Protein AF-A0A2A4MZ55-F1 (afdb_monomer)

Structure (mmCIF, N/CA/C/O backbone):
data_AF-A0A2A4MZ55-F1
#
_entry.id   AF-A0A2A4MZ55-F1
#
loop_
_atom_site.group_PDB
_atom_site.id
_atom_site.type_symbol
_atom_site.label_atom_id
_atom_site.label_alt_id
_atom_site.label_comp_id
_atom_site.label_asym_id
_atom_site.label_entity_id
_atom_site.label_seq_id
_atom_site.pdbx_PDB_ins_code
_atom_site.Cartn_x
_atom_site.Cartn_y
_atom_site.Cartn_z
_atom_site.occupancy
_atom_site.B_iso_or_equiv
_atom_site.auth_seq_id
_atom_site.auth_comp_id
_atom_site.auth_asym_id
_atom_site.auth_atom_id
_atom_site.pdbx_PDB_model_num
ATOM 1 N N . MET A 1 1 ? -6.707 11.994 14.084 1.00 85.94 1 MET A N 1
ATOM 2 C CA . MET A 1 1 ? -6.637 10.834 15.001 1.00 85.94 1 MET A CA 1
ATOM 3 C C . MET A 1 1 ? -7.257 11.132 16.362 1.00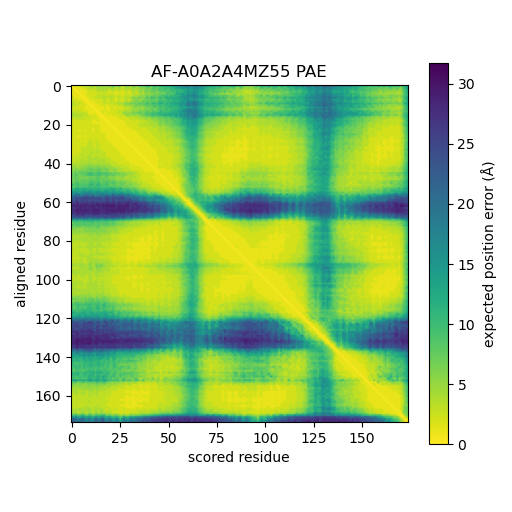 85.94 1 MET A C 1
ATOM 5 O O . MET A 1 1 ? -8.331 10.612 16.616 1.00 85.94 1 MET A O 1
ATOM 9 N N . LEU A 1 2 ? -6.646 11.975 17.210 1.00 88.19 2 LEU A N 1
ATOM 10 C CA . LEU A 1 2 ? -7.147 12.238 18.575 1.00 88.19 2 LEU A CA 1
ATOM 11 C C . LEU A 1 2 ? -8.591 12.760 18.609 1.00 88.19 2 LEU A C 1
ATOM 13 O O . LEU A 1 2 ? -9.367 12.349 19.461 1.00 88.19 2 LEU A O 1
ATOM 17 N N . GLU A 1 3 ? -8.971 13.593 17.641 1.00 87.06 3 GLU A N 1
ATOM 18 C CA . GLU A 1 3 ? -10.354 14.056 17.480 1.00 87.06 3 GLU A CA 1
ATOM 19 C C . GLU A 1 3 ? -11.339 12.899 17.229 1.00 87.06 3 GLU A C 1
ATOM 21 O O . GLU A 1 3 ? -12.365 12.824 17.889 1.00 87.06 3 GLU A O 1
ATOM 26 N N . GLN A 1 4 ? -11.008 11.936 16.358 1.00 86.31 4 GLN A N 1
ATOM 27 C CA . GLN A 1 4 ? -11.868 10.764 16.116 1.00 86.31 4 GLN A CA 1
ATOM 28 C C . GLN A 1 4 ? -11.974 9.852 17.345 1.00 86.31 4 GLN A C 1
ATOM 30 O O . GLN A 1 4 ? -13.019 9.247 17.553 1.00 86.31 4 GLN A O 1
ATOM 35 N N . ILE A 1 5 ? -10.925 9.774 18.172 1.00 88.69 5 ILE A N 1
ATOM 36 C CA . ILE A 1 5 ? -10.966 9.048 19.451 1.00 88.69 5 ILE A CA 1
ATOM 37 C C . ILE A 1 5 ? -11.895 9.764 20.441 1.00 88.69 5 ILE A C 1
ATOM 39 O O . ILE A 1 5 ? -12.715 9.124 21.094 1.00 88.69 5 ILE A O 1
ATOM 43 N N . ALA A 1 6 ? -11.805 11.093 20.530 1.00 88.25 6 ALA A N 1
ATOM 44 C CA . ALA A 1 6 ? -12.677 11.890 21.390 1.00 88.25 6 ALA A CA 1
ATOM 45 C C . ALA A 1 6 ? -14.157 11.819 20.967 1.00 88.25 6 ALA A C 1
ATOM 47 O O . ALA A 1 6 ? -15.039 11.949 21.809 1.00 88.25 6 ALA A O 1
ATOM 48 N N . LEU A 1 7 ? -14.418 11.591 19.676 1.00 90.50 7 LEU A N 1
ATOM 49 C CA . LEU A 1 7 ? -15.755 11.472 19.089 1.00 90.50 7 LEU A CA 1
ATOM 50 C C . LEU A 1 7 ? -16.281 10.026 19.020 1.00 90.50 7 LEU A C 1
ATOM 52 O O . LEU A 1 7 ? -17.289 9.784 18.356 1.00 90.50 7 LEU A O 1
ATOM 56 N N . ILE A 1 8 ? -15.632 9.058 19.681 1.00 89.12 8 ILE A N 1
ATOM 57 C CA . ILE A 1 8 ? -16.183 7.702 19.820 1.00 89.12 8 ILE A CA 1
ATOM 58 C C . ILE A 1 8 ? -17.567 7.788 20.481 1.00 89.12 8 ILE A C 1
ATOM 60 O O . ILE A 1 8 ? -17.741 8.481 21.485 1.00 89.12 8 ILE A O 1
ATOM 64 N N . GLU A 1 9 ? -18.546 7.075 19.917 1.00 89.19 9 GLU A N 1
ATOM 65 C CA . GLU A 1 9 ? -19.928 7.075 20.400 1.00 89.19 9 GLU A CA 1
ATOM 66 C C . GLU A 1 9 ? -20.013 6.712 21.886 1.00 89.19 9 GLU A C 1
ATOM 68 O O . GLU A 1 9 ? -19.377 5.761 22.343 1.00 89.19 9 GLU A O 1
ATOM 73 N N . SER A 1 10 ? -20.862 7.421 22.639 1.00 90.56 10 SER A N 1
ATOM 74 C CA . SER A 1 10 ? -21.066 7.157 24.069 1.00 90.56 10 SER A CA 1
ATOM 75 C C . SER A 1 10 ? -21.440 5.700 24.346 1.00 90.56 10 SER A C 1
ATOM 77 O O . SER A 1 10 ? -20.985 5.143 25.333 1.00 90.56 10 SER A O 1
ATOM 79 N N . ALA A 1 11 ? -22.183 5.043 23.449 1.00 90.94 11 ALA A N 1
ATOM 80 C CA . ALA A 1 11 ? -22.521 3.626 23.584 1.00 90.94 11 ALA A CA 1
ATOM 81 C C . ALA A 1 11 ? -21.284 2.708 23.656 1.00 90.94 11 ALA A C 1
ATOM 83 O O . ALA A 1 11 ? -21.311 1.715 24.377 1.00 90.94 11 ALA A O 1
ATOM 84 N N . VAL A 1 12 ? -20.194 3.046 22.957 1.00 90.44 12 VAL A N 1
ATOM 85 C CA . VAL A 1 12 ? -18.927 2.298 23.016 1.00 90.44 12 VAL A CA 1
ATOM 86 C C . VAL A 1 12 ? -18.198 2.571 24.332 1.00 90.44 12 VAL A C 1
ATOM 88 O O . VAL A 1 12 ? -17.648 1.643 24.915 1.00 90.44 12 VAL A O 1
ATOM 91 N N . TRP A 1 13 ? -18.237 3.811 24.835 1.00 89.75 13 TRP A N 1
ATOM 92 C CA . TRP A 1 13 ? -17.692 4.157 26.156 1.00 89.75 13 TRP A CA 1
ATOM 93 C C . TRP A 1 13 ? -18.400 3.413 27.294 1.00 89.75 13 TRP A C 1
ATOM 95 O O . TRP A 1 13 ? -17.740 2.882 28.184 1.00 89.75 13 TRP A O 1
ATOM 105 N N . GLU A 1 14 ? -19.728 3.324 27.232 1.00 93.38 14 GLU A N 1
ATOM 106 C CA . GLU A 1 14 ? -20.552 2.614 28.219 1.00 93.38 14 GLU A CA 1
ATOM 107 C C . GLU A 1 14 ? -20.431 1.083 28.113 1.00 93.38 14 GLU A C 1
ATOM 109 O O . GLU A 1 14 ? -20.654 0.375 29.094 1.00 93.38 14 GLU A O 1
ATOM 114 N N . ALA A 1 15 ? -20.050 0.550 26.944 1.00 91.56 15 ALA A N 1
ATOM 115 C CA . ALA A 1 15 ? -19.841 -0.886 26.737 1.00 91.56 15 ALA A CA 1
ATOM 116 C C . ALA A 1 15 ? -18.597 -1.439 27.460 1.00 91.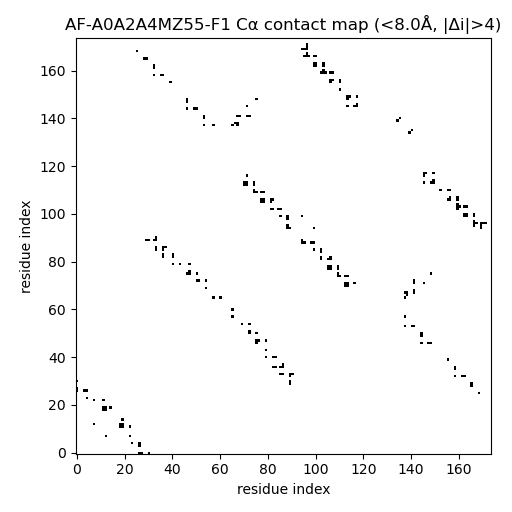56 15 ALA A C 1
ATOM 118 O O . ALA A 1 15 ? -18.455 -2.656 27.578 1.00 91.56 15 ALA A O 1
ATOM 119 N N . GLY A 1 16 ? -17.724 -0.564 27.967 1.00 94.06 16 GLY A N 1
ATOM 120 C CA . GLY A 1 16 ? -16.575 -0.930 28.788 1.00 94.06 16 GLY A CA 1
ATOM 121 C C . GLY A 1 16 ? -15.217 -0.746 28.099 1.00 94.06 16 GLY A C 1
ATOM 122 O O . GLY A 1 16 ? -15.133 -0.435 26.907 1.00 94.06 16 GLY A O 1
ATOM 123 N N . PRO A 1 17 ? -14.123 -0.911 28.862 1.00 93.31 17 PRO A N 1
ATOM 124 C CA . PRO A 1 17 ? -12.774 -0.580 28.409 1.00 93.31 17 PRO A CA 1
ATOM 125 C C . PRO A 1 17 ? -12.303 -1.426 27.220 1.00 93.31 17 PRO A C 1
ATOM 127 O O . PRO A 1 17 ? -11.564 -0.917 26.379 1.00 93.31 17 PRO A O 1
ATOM 130 N N . GLU A 1 18 ? -12.742 -2.679 27.104 1.00 93.81 18 GLU A N 1
ATOM 131 C CA . GLU A 1 18 ? -12.396 -3.554 25.982 1.00 93.81 18 GLU A CA 1
ATOM 132 C C . GLU A 1 18 ? -12.950 -3.010 24.656 1.00 93.81 18 GLU A C 1
ATOM 134 O O . GLU A 1 18 ? -12.197 -2.850 23.695 1.00 93.81 18 GLU A O 1
ATOM 139 N N . ALA A 1 19 ? -14.233 -2.629 24.625 1.00 90.88 19 ALA A N 1
ATOM 140 C CA . ALA A 1 19 ? -14.888 -2.090 23.430 1.00 90.88 19 ALA A CA 1
ATOM 141 C C . ALA A 1 19 ? -14.262 -0.759 22.980 1.00 90.88 19 ALA A C 1
ATOM 143 O O . ALA A 1 19 ? -14.032 -0.528 21.788 1.00 90.88 19 ALA A O 1
ATOM 144 N N . VAL A 1 20 ? -13.927 0.107 23.940 1.00 91.94 20 VAL A N 1
ATOM 145 C CA . VAL A 1 20 ? -13.199 1.354 23.674 1.00 91.94 20 VAL A CA 1
ATOM 146 C C . VAL A 1 20 ? -11.815 1.058 23.105 1.00 91.94 20 VAL A C 1
ATOM 148 O O . VAL A 1 20 ? -11.419 1.666 22.109 1.00 91.94 20 VAL A O 1
ATOM 151 N N . SER A 1 21 ? -11.076 0.122 23.706 1.00 92.88 21 SER A N 1
ATOM 152 C CA . SER A 1 21 ? -9.727 -0.218 23.258 1.00 92.88 21 SER A CA 1
ATOM 153 C C . SER A 1 21 ? -9.720 -0.779 21.837 1.00 92.88 21 SER A C 1
ATOM 155 O O . SER A 1 21 ? -8.855 -0.397 21.049 1.00 92.88 21 SER A O 1
ATOM 157 N N . GLU A 1 22 ? -10.676 -1.641 21.486 1.00 91.88 22 GLU A N 1
ATOM 158 C CA . GLU A 1 22 ? -10.834 -2.156 20.121 1.00 91.88 22 GLU A CA 1
ATOM 159 C C . GLU A 1 22 ? -11.138 -1.028 19.128 1.00 91.88 22 GLU A C 1
ATOM 161 O O . GLU A 1 22 ? -10.521 -0.946 18.062 1.00 91.88 22 GLU A O 1
ATOM 166 N N . ARG A 1 23 ? -12.035 -0.099 19.488 1.00 91.94 23 ARG A N 1
ATOM 167 C CA . ARG A 1 23 ? -12.369 1.036 18.618 1.00 91.94 23 ARG A CA 1
ATOM 168 C C . ARG A 1 23 ? -11.181 1.973 18.411 1.00 91.94 23 ARG A C 1
ATOM 170 O O . ARG A 1 23 ? -10.955 2.420 17.287 1.00 91.94 23 ARG A O 1
ATOM 177 N N . ILE A 1 24 ? -10.409 2.249 19.461 1.00 93.19 24 ILE A N 1
ATOM 178 C CA . ILE A 1 24 ? -9.181 3.046 19.362 1.00 93.19 24 ILE A CA 1
ATOM 179 C C . ILE A 1 24 ? -8.153 2.332 18.483 1.00 93.19 24 ILE A C 1
ATOM 181 O O . ILE A 1 24 ? -7.566 2.977 17.619 1.00 93.19 24 ILE A O 1
ATOM 185 N N . ALA A 1 25 ? -7.967 1.018 18.647 1.00 93.25 25 ALA A N 1
ATOM 186 C CA . ALA A 1 25 ? -7.041 0.242 17.824 1.00 93.25 25 ALA A CA 1
ATOM 187 C C . ALA A 1 25 ? -7.394 0.334 16.331 1.00 93.25 25 ALA A C 1
ATOM 189 O O . ALA A 1 25 ? -6.513 0.595 15.515 1.00 93.25 25 ALA A O 1
ATOM 190 N N . LEU A 1 26 ? -8.683 0.231 15.980 1.00 93.12 26 LEU A N 1
ATOM 191 C CA . LEU A 1 26 ? -9.146 0.412 14.599 1.00 93.12 26 LEU A CA 1
ATOM 192 C C . LEU A 1 26 ? -8.866 1.816 14.054 1.00 93.12 26 LEU A C 1
ATOM 194 O O . LEU A 1 26 ? -8.460 1.962 12.902 1.00 93.12 26 LEU A O 1
ATOM 198 N N . ILE A 1 27 ? -9.087 2.858 14.862 1.00 93.81 27 ILE A N 1
ATOM 199 C CA . ILE A 1 27 ? -8.796 4.239 14.456 1.00 93.81 27 ILE A CA 1
ATOM 200 C C . ILE A 1 27 ? -7.292 4.409 14.226 1.00 93.81 27 ILE A C 1
ATOM 202 O O . ILE A 1 27 ? -6.897 4.956 13.198 1.00 93.81 27 ILE A O 1
ATOM 206 N N . THR A 1 28 ? -6.458 3.930 15.148 1.00 95.31 28 THR A N 1
ATOM 207 C CA . THR A 1 28 ? -4.996 4.005 15.041 1.00 95.31 28 THR A CA 1
ATOM 208 C C . THR A 1 28 ? -4.498 3.287 13.790 1.00 95.31 28 THR A C 1
ATOM 210 O O . THR A 1 28 ? -3.805 3.902 12.983 1.00 95.31 28 THR A O 1
ATOM 213 N N . GLU A 1 29 ? -4.936 2.047 13.558 1.00 95.56 29 GLU A N 1
ATOM 214 C CA . GLU A 1 29 ? -4.553 1.258 12.382 1.00 95.56 29 GLU A CA 1
ATOM 215 C C . GLU A 1 29 ? -4.937 1.957 11.066 1.00 95.56 29 GLU A C 1
ATOM 217 O O . GLU A 1 29 ? -4.143 1.985 10.124 1.00 95.56 29 GLU A O 1
ATOM 222 N N . LYS A 1 30 ? -6.114 2.603 11.004 1.00 96.44 30 LYS A N 1
ATOM 223 C CA . LYS A 1 30 ? -6.526 3.405 9.837 1.00 96.44 30 LYS A CA 1
ATOM 224 C C . LYS A 1 30 ? -5.528 4.525 9.535 1.00 96.44 30 LYS A C 1
ATOM 226 O O . LYS A 1 30 ? -5.164 4.729 8.379 1.00 96.44 30 LYS A O 1
ATOM 231 N N . TYR A 1 31 ? -5.103 5.264 10.561 1.00 95.88 31 TYR A N 1
ATOM 232 C CA . TYR A 1 31 ? -4.169 6.381 10.397 1.00 95.88 31 TYR A CA 1
ATOM 233 C C . TYR A 1 31 ? -2.745 5.916 10.078 1.00 95.88 31 TYR A C 1
ATOM 235 O O . TYR A 1 31 ? -2.064 6.566 9.287 1.00 95.88 31 TYR A O 1
ATOM 243 N N . GLU A 1 32 ? -2.308 4.788 10.637 1.00 96.81 32 GLU A N 1
ATOM 244 C CA . GLU A 1 32 ? -1.037 4.157 10.271 1.00 96.81 32 GLU A CA 1
ATOM 245 C C . GLU A 1 32 ? -1.031 3.751 8.794 1.00 96.81 32 GLU A C 1
ATOM 247 O O . GLU A 1 32 ? -0.103 4.095 8.061 1.00 96.81 32 GLU A O 1
ATOM 252 N N . LEU A 1 33 ? -2.101 3.096 8.327 1.00 97.38 33 LEU A N 1
ATOM 253 C CA . LEU A 1 33 ? -2.268 2.739 6.918 1.00 97.38 33 LEU A CA 1
ATOM 254 C C . LEU A 1 33 ? -2.298 3.965 6.011 1.00 97.38 33 LEU A C 1
ATOM 256 O O . LEU A 1 33 ? -1.634 3.968 4.978 1.00 97.38 33 LEU A O 1
ATOM 260 N N . LEU A 1 34 ? -3.029 5.013 6.395 1.00 97.62 34 LEU A N 1
ATOM 261 C CA . LEU A 1 34 ? -3.089 6.256 5.630 1.00 97.62 34 LEU A CA 1
ATOM 262 C C . LEU A 1 34 ? -1.694 6.878 5.469 1.00 97.62 34 LEU A C 1
ATOM 264 O O . LEU A 1 34 ? -1.286 7.201 4.353 1.00 97.62 34 LEU A O 1
ATOM 268 N N . SER A 1 35 ? -0.936 6.981 6.564 1.00 97.25 35 SER A N 1
ATOM 269 C CA . SER A 1 35 ? 0.431 7.508 6.537 1.00 97.25 35 SER A CA 1
ATOM 270 C C . SER A 1 35 ? 1.355 6.665 5.655 1.00 97.25 35 SER A C 1
ATOM 272 O O . SER A 1 35 ? 2.214 7.206 4.960 1.00 97.25 35 SER A O 1
ATOM 274 N N . GLU A 1 36 ? 1.210 5.342 5.677 1.00 96.75 36 GLU A N 1
ATOM 275 C CA . GLU A 1 36 ? 2.043 4.436 4.885 1.00 96.75 36 GLU A CA 1
ATOM 276 C C . GLU A 1 36 ? 1.692 4.469 3.397 1.00 96.75 36 GLU A C 1
ATOM 278 O O . GLU A 1 36 ? 2.593 4.465 2.554 1.00 96.75 36 GLU A O 1
ATOM 283 N N . VAL A 1 37 ? 0.404 4.580 3.059 1.00 97.25 37 VAL A N 1
ATOM 284 C CA . VAL A 1 37 ? -0.053 4.837 1.688 1.00 97.25 37 VAL A CA 1
ATOM 285 C C . VAL A 1 37 ? 0.569 6.130 1.174 1.00 97.25 37 VAL A C 1
ATOM 287 O O . VAL A 1 37 ? 1.187 6.124 0.111 1.00 97.25 37 VAL A O 1
ATOM 290 N N . GLN A 1 38 ? 0.484 7.217 1.941 1.00 97.00 38 GLN A N 1
ATOM 291 C CA . GLN A 1 38 ? 1.062 8.511 1.572 1.00 97.00 38 GLN A CA 1
ATOM 292 C C . GLN A 1 38 ? 2.577 8.428 1.366 1.00 97.00 38 GLN A C 1
ATOM 294 O O . GLN A 1 38 ? 3.088 8.875 0.337 1.00 97.00 38 GLN A O 1
ATOM 299 N N . ALA A 1 39 ? 3.298 7.790 2.290 1.00 95.38 39 ALA A N 1
ATOM 300 C CA . ALA A 1 39 ? 4.740 7.587 2.168 1.00 95.38 39 ALA A CA 1
ATOM 301 C C . ALA A 1 39 ? 5.105 6.765 0.918 1.00 95.38 39 ALA A C 1
ATOM 303 O O . ALA A 1 39 ? 6.010 7.137 0.170 1.00 95.38 39 ALA A O 1
ATOM 304 N N . THR A 1 40 ? 4.357 5.693 0.647 1.00 94.00 40 THR A N 1
ATOM 305 C CA . THR A 1 40 ? 4.559 4.831 -0.530 1.00 94.00 40 THR A CA 1
ATOM 306 C C . THR A 1 40 ? 4.268 5.582 -1.829 1.00 94.00 40 THR A C 1
ATOM 308 O O . THR A 1 40 ? 4.970 5.418 -2.824 1.00 94.00 40 THR A O 1
ATOM 311 N N . ARG A 1 41 ? 3.262 6.465 -1.851 1.00 94.12 41 ARG A N 1
ATOM 312 C CA . ARG A 1 41 ? 3.010 7.327 -3.014 1.00 94.12 41 ARG A CA 1
ATOM 313 C C . ARG A 1 41 ? 4.175 8.271 -3.269 1.00 94.12 41 ARG A C 1
ATOM 315 O O . ARG A 1 41 ? 4.578 8.423 -4.419 1.00 94.12 41 ARG A O 1
ATOM 322 N N . VAL A 1 42 ? 4.734 8.878 -2.224 1.00 93.44 42 VAL A N 1
ATOM 323 C CA . VAL A 1 42 ? 5.913 9.743 -2.360 1.00 93.44 42 VAL A CA 1
ATOM 324 C C . VAL A 1 42 ? 7.096 8.955 -2.927 1.00 93.44 42 VAL A C 1
ATOM 326 O O . VAL A 1 42 ? 7.698 9.409 -3.898 1.00 93.44 42 VAL A O 1
ATOM 329 N N . SER A 1 43 ? 7.382 7.753 -2.413 1.00 88.50 43 SER A N 1
ATOM 330 C CA . SER A 1 43 ? 8.489 6.925 -2.921 1.00 88.50 43 SER A CA 1
ATOM 331 C C . SER A 1 43 ? 8.284 6.446 -4.365 1.00 88.50 43 SER A C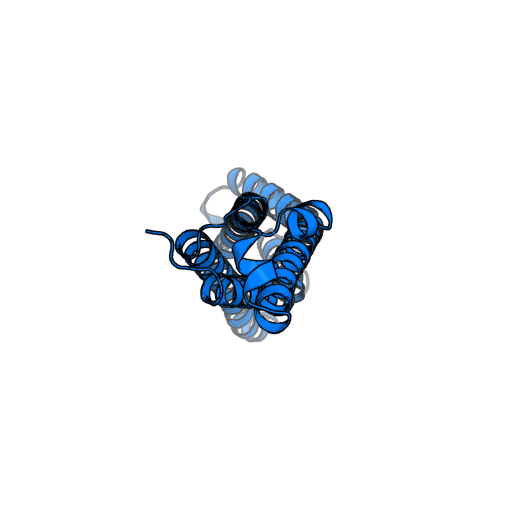 1
ATOM 333 O O . SER A 1 43 ? 9.250 6.270 -5.108 1.00 88.50 43 SER A O 1
ATOM 335 N N . LEU A 1 44 ? 7.032 6.260 -4.795 1.00 90.69 44 LEU A N 1
ATOM 336 C CA . LEU A 1 44 ? 6.692 5.813 -6.148 1.00 90.69 44 LEU A CA 1
ATOM 337 C C . LEU A 1 44 ? 6.678 6.953 -7.185 1.00 90.69 44 LEU A C 1
ATOM 339 O O . LEU A 1 44 ? 6.666 6.690 -8.390 1.00 90.69 44 LEU A O 1
ATOM 343 N N . ALA A 1 45 ? 6.661 8.217 -6.754 1.00 91.62 45 ALA A N 1
ATOM 344 C CA . ALA A 1 45 ? 6.461 9.367 -7.638 1.00 91.62 45 ALA A CA 1
ATOM 345 C C . ALA A 1 45 ? 7.545 9.491 -8.722 1.00 91.62 45 ALA A C 1
ATOM 347 O O . ALA A 1 45 ? 7.219 9.687 -9.897 1.00 91.62 45 ALA A O 1
ATOM 348 N N . GLU A 1 46 ? 8.814 9.327 -8.346 1.00 87.06 46 GLU A N 1
ATOM 349 C CA . GLU A 1 46 ? 9.952 9.380 -9.274 1.00 87.06 46 GLU A CA 1
ATOM 350 C C . GLU A 1 46 ? 9.891 8.231 -10.285 1.00 87.06 46 GLU A C 1
ATOM 352 O O . GLU A 1 46 ? 9.940 8.455 -11.496 1.00 87.06 46 GLU A O 1
ATOM 357 N N . LEU A 1 47 ? 9.645 7.011 -9.800 1.00 85.56 47 LEU A N 1
ATOM 358 C CA . LEU A 1 47 ? 9.511 5.818 -10.636 1.00 85.56 47 LEU A CA 1
ATOM 359 C C . LEU A 1 47 ? 8.382 5.964 -11.668 1.00 85.56 47 LEU A C 1
ATOM 361 O O . LEU A 1 47 ? 8.521 5.590 -12.834 1.00 85.56 47 LEU A O 1
ATOM 365 N N . ARG A 1 48 ? 7.255 6.555 -11.264 1.00 90.75 48 ARG A N 1
ATOM 366 C CA . ARG A 1 48 ? 6.144 6.854 -12.171 1.00 90.75 48 ARG A CA 1
ATOM 367 C C . ARG A 1 48 ? 6.522 7.899 -13.218 1.00 90.75 48 ARG A C 1
ATOM 369 O O . ARG A 1 48 ? 6.119 7.765 -14.376 1.00 90.75 48 ARG A O 1
ATOM 376 N N . ALA A 1 49 ? 7.255 8.943 -12.839 1.00 88.62 49 ALA A N 1
ATOM 377 C CA . ALA A 1 49 ? 7.706 9.963 -13.783 1.00 88.62 49 ALA A CA 1
ATOM 378 C C . ALA A 1 49 ? 8.615 9.353 -14.865 1.00 88.62 49 ALA A C 1
ATOM 380 O O . ALA A 1 49 ? 8.424 9.619 -16.055 1.00 88.62 49 ALA A O 1
ATOM 381 N N . GLU A 1 50 ? 9.528 8.463 -14.472 1.00 84.19 50 GLU A N 1
ATOM 382 C CA . GLU A 1 50 ? 10.383 7.710 -15.395 1.00 84.19 50 GLU A CA 1
ATOM 383 C C . GLU A 1 50 ? 9.574 6.798 -16.325 1.00 84.19 50 GLU A C 1
ATOM 385 O O . GLU A 1 50 ? 9.774 6.822 -17.545 1.00 84.19 50 GLU A O 1
ATOM 390 N N . ALA A 1 51 ? 8.609 6.052 -15.774 1.00 84.00 51 ALA A N 1
ATOM 391 C CA . ALA A 1 51 ? 7.713 5.192 -16.544 1.00 84.00 51 ALA A CA 1
ATOM 392 C C . ALA A 1 51 ? 6.926 5.987 -17.603 1.00 84.00 51 ALA A C 1
ATOM 394 O O . ALA A 1 51 ? 6.831 5.569 -18.760 1.00 84.00 51 ALA A O 1
ATOM 395 N N . LYS A 1 52 ? 6.416 7.174 -17.245 1.00 86.00 52 LYS A N 1
ATOM 396 C CA . LYS A 1 52 ? 5.713 8.072 -18.177 1.00 86.00 52 LYS A CA 1
ATOM 397 C C . LYS A 1 52 ? 6.627 8.623 -19.266 1.00 86.00 52 LYS A C 1
ATOM 399 O O . LYS A 1 52 ? 6.239 8.623 -20.434 1.00 86.00 52 LYS A O 1
ATOM 404 N N . ALA A 1 53 ? 7.834 9.062 -18.912 1.00 82.69 53 ALA A N 1
ATOM 405 C CA . ALA A 1 53 ? 8.805 9.548 -19.889 1.00 82.69 53 ALA A CA 1
ATOM 406 C C . ALA A 1 53 ? 9.173 8.450 -20.901 1.00 82.69 53 ALA A C 1
ATOM 408 O O . ALA A 1 53 ? 9.310 8.708 -22.097 1.00 82.69 53 ALA A O 1
ATOM 409 N N . LEU A 1 54 ? 9.301 7.207 -20.437 1.00 76.12 54 LEU A N 1
ATOM 410 C CA . LEU A 1 54 ? 9.583 6.057 -21.288 1.00 76.12 54 LEU A CA 1
ATOM 411 C C . LEU A 1 54 ? 8.411 5.713 -22.211 1.00 76.12 54 LEU A C 1
ATOM 413 O O . LEU A 1 54 ? 8.623 5.512 -23.408 1.00 76.12 54 LEU A O 1
ATOM 417 N N . ALA A 1 55 ? 7.182 5.743 -21.688 1.00 76.69 55 ALA A N 1
ATOM 418 C CA . ALA A 1 55 ? 5.978 5.585 -22.495 1.00 76.69 55 ALA A CA 1
ATOM 419 C C . ALA A 1 55 ? 5.925 6.626 -23.622 1.00 76.69 55 ALA A C 1
ATOM 421 O O . ALA A 1 55 ? 5.739 6.262 -24.777 1.00 76.69 55 ALA A O 1
ATOM 422 N N . GLN A 1 56 ? 6.170 7.904 -23.326 1.00 74.56 56 GLN A N 1
ATOM 423 C CA . GLN A 1 56 ? 6.165 8.975 -24.331 1.00 74.56 56 GLN A CA 1
ATOM 424 C C . GLN A 1 56 ? 7.240 8.787 -25.413 1.00 74.56 56 GLN A C 1
ATOM 426 O O . GLN A 1 56 ? 6.952 8.962 -26.594 1.00 74.56 56 GLN A O 1
ATOM 431 N N . ARG A 1 57 ? 8.460 8.367 -25.044 1.00 69.44 57 ARG A N 1
ATOM 432 C CA . ARG A 1 57 ? 9.529 8.066 -26.019 1.00 69.44 57 ARG A CA 1
ATOM 433 C C . ARG A 1 57 ? 9.163 6.906 -26.945 1.00 69.44 57 ARG A C 1
ATOM 435 O O . ARG A 1 57 ? 9.502 6.946 -28.123 1.00 69.44 57 ARG A O 1
ATOM 442 N N . SER A 1 58 ? 8.447 5.904 -26.434 1.00 60.62 58 SER A N 1
ATOM 443 C CA . SER A 1 58 ? 7.973 4.771 -27.234 1.00 60.62 58 SER A CA 1
ATOM 444 C C . SER A 1 58 ? 7.017 5.184 -28.357 1.00 60.62 58 SER A C 1
ATOM 446 O O . SER A 1 58 ? 7.000 4.526 -29.390 1.00 60.62 58 SER A O 1
ATOM 448 N N . HIS A 1 59 ? 6.239 6.258 -28.183 1.00 58.44 59 HIS A N 1
ATOM 449 C CA . HIS A 1 59 ? 5.270 6.717 -29.189 1.00 58.44 59 HIS A CA 1
ATOM 450 C C . HIS A 1 59 ? 5.933 7.451 -30.371 1.00 58.44 59 HIS A C 1
ATOM 452 O O . HIS A 1 59 ? 5.284 7.667 -31.389 1.00 58.44 59 HIS A O 1
ATOM 458 N N . ASN A 1 60 ? 7.220 7.803 -30.254 1.00 57.56 60 ASN A N 1
ATOM 459 C CA . ASN A 1 60 ? 7.990 8.495 -31.293 1.00 57.56 60 ASN A CA 1
ATOM 460 C C . ASN A 1 60 ? 8.897 7.565 -32.122 1.00 57.56 60 ASN A C 1
ATOM 462 O O . ASN A 1 60 ? 9.652 8.059 -32.957 1.00 57.56 60 ASN A O 1
ATOM 466 N N . ASN A 1 61 ? 8.844 6.243 -31.917 1.00 53.28 61 ASN A N 1
ATOM 467 C CA . ASN A 1 61 ? 9.620 5.274 -32.697 1.00 53.28 61 ASN A CA 1
ATOM 468 C C . ASN A 1 61 ? 8.710 4.444 -33.620 1.00 53.28 61 ASN A C 1
ATOM 470 O O . ASN A 1 61 ? 7.597 4.100 -33.218 1.00 53.28 61 ASN A O 1
ATOM 474 N N . PRO A 1 62 ? 9.158 4.099 -34.844 1.00 49.81 62 PRO A N 1
ATOM 475 C CA . PRO A 1 62 ? 8.392 3.243 -35.742 1.00 49.81 62 PRO A CA 1
ATOM 476 C C . PRO A 1 62 ? 8.123 1.865 -35.101 1.00 49.81 62 PRO A C 1
ATOM 478 O O . PRO A 1 62 ? 8.966 1.360 -34.352 1.00 49.81 62 PRO A O 1
ATOM 481 N N . PRO A 1 63 ? 6.961 1.249 -35.393 1.00 52.91 63 PRO A N 1
ATOM 482 C CA . PRO A 1 63 ? 6.396 0.131 -34.628 1.00 52.91 63 PRO A CA 1
ATOM 483 C C . PRO A 1 63 ? 7.254 -1.145 -34.605 1.00 52.91 63 PRO A C 1
ATOM 485 O O . PRO A 1 63 ? 7.057 -1.986 -33.736 1.00 52.91 63 PRO A O 1
ATOM 488 N N . GLU A 1 64 ? 8.231 -1.286 -35.502 1.00 46.47 64 GLU A N 1
ATOM 489 C CA . GLU A 1 64 ? 9.090 -2.476 -35.595 1.00 46.47 64 GLU A CA 1
ATOM 490 C C . GLU A 1 64 ? 10.222 -2.528 -34.545 1.00 46.47 64 GLU A C 1
ATOM 492 O O . GLU A 1 64 ? 10.874 -3.559 -34.406 1.00 46.47 64 GLU A O 1
ATOM 497 N N . LEU A 1 65 ? 10.466 -1.451 -33.780 1.00 45.28 65 LEU A N 1
ATOM 498 C CA . LEU A 1 65 ? 11.594 -1.364 -32.831 1.00 45.28 65 LEU A CA 1
ATOM 499 C C . LEU A 1 65 ? 11.219 -1.512 -31.347 1.00 45.28 65 LEU A C 1
ATOM 501 O O . LEU A 1 65 ? 12.107 -1.502 -30.492 1.00 45.28 65 LEU A O 1
ATOM 505 N N . VAL A 1 66 ? 9.934 -1.649 -31.011 1.00 48.50 66 VAL A N 1
ATOM 506 C CA . VAL A 1 66 ? 9.474 -1.682 -29.613 1.00 48.50 66 VAL A CA 1
ATOM 507 C C . VAL A 1 66 ? 8.878 -3.049 -29.283 1.00 48.50 66 VAL A C 1
ATOM 509 O O . VAL A 1 66 ? 7.697 -3.189 -29.001 1.00 48.50 66 VAL A O 1
ATOM 512 N N . ASP A 1 67 ? 9.733 -4.066 -29.234 1.00 52.66 67 ASP A N 1
ATOM 513 C CA . ASP A 1 67 ? 9.438 -5.351 -28.582 1.00 52.66 67 ASP A CA 1
ATOM 514 C C . ASP A 1 67 ? 9.595 -5.193 -27.053 1.00 52.66 67 ASP A C 1
ATOM 516 O O . ASP A 1 67 ? 10.413 -5.846 -26.397 1.00 52.66 67 ASP A O 1
ATOM 520 N N . THR A 1 68 ? 8.938 -4.166 -26.503 1.00 57.88 68 THR A N 1
ATOM 521 C CA . THR A 1 68 ? 9.137 -3.723 -25.119 1.00 57.88 68 THR A CA 1
ATOM 522 C C . THR A 1 68 ? 7.837 -3.892 -24.358 1.00 57.88 68 THR A C 1
ATOM 524 O O . THR A 1 68 ? 6.820 -3.302 -24.714 1.00 57.88 68 THR A O 1
ATOM 527 N N . ASP A 1 69 ? 7.872 -4.728 -23.325 1.00 66.88 69 ASP A N 1
ATOM 528 C CA . ASP A 1 69 ? 6.686 -5.071 -22.559 1.00 66.88 69 ASP A CA 1
ATOM 529 C C . ASP A 1 69 ? 6.186 -3.860 -21.752 1.00 66.88 69 ASP A C 1
ATOM 531 O O . ASP A 1 69 ? 6.742 -3.471 -20.721 1.00 66.88 69 ASP A O 1
ATOM 535 N N . MET A 1 70 ? 5.123 -3.234 -22.257 1.00 77.44 70 MET A N 1
ATOM 536 C CA . MET A 1 70 ? 4.463 -2.087 -21.631 1.00 77.44 70 MET A CA 1
ATOM 537 C C . MET A 1 70 ? 3.687 -2.479 -20.361 1.00 77.44 70 MET A C 1
ATOM 539 O O . MET A 1 70 ? 3.166 -1.593 -19.675 1.00 77.44 70 MET A O 1
ATOM 543 N N . SER A 1 71 ? 3.603 -3.775 -20.028 1.00 81.31 71 SER A N 1
ATOM 544 C CA . SER A 1 71 ? 2.927 -4.285 -18.830 1.00 81.31 71 SER A CA 1
ATOM 545 C C . SER A 1 71 ? 3.499 -3.687 -17.541 1.00 81.31 71 SER A C 1
ATOM 547 O O . SER A 1 71 ? 2.732 -3.295 -16.661 1.00 81.31 71 SER A O 1
ATOM 549 N N . VAL A 1 72 ? 4.824 -3.511 -17.454 1.00 80.50 72 VAL A N 1
ATOM 550 C CA . VAL A 1 72 ? 5.502 -2.916 -16.290 1.00 80.50 72 VAL A CA 1
ATOM 551 C C . VAL A 1 72 ? 5.112 -1.451 -16.122 1.00 80.50 72 VAL A C 1
ATOM 553 O O . VAL A 1 72 ? 4.716 -1.032 -15.037 1.00 80.50 72 VAL A O 1
ATOM 556 N N . ILE A 1 73 ? 5.158 -0.676 -17.209 1.00 85.19 73 ILE A N 1
ATOM 557 C CA . ILE A 1 73 ? 4.787 0.747 -17.203 1.00 85.19 73 ILE A CA 1
ATOM 558 C C . ILE A 1 73 ? 3.321 0.909 -16.790 1.00 85.19 73 ILE A C 1
ATOM 560 O O . ILE A 1 73 ? 2.997 1.755 -15.956 1.00 85.19 73 ILE A O 1
ATOM 564 N N . ARG A 1 74 ? 2.431 0.070 -17.336 1.00 88.38 74 ARG A N 1
ATOM 565 C CA . ARG A 1 74 ? 1.014 0.066 -16.961 1.00 88.38 74 ARG A CA 1
ATOM 566 C C . ARG A 1 74 ? 0.822 -0.316 -15.491 1.00 88.38 74 ARG A C 1
ATOM 568 O O . ARG A 1 74 ? 0.010 0.312 -14.822 1.00 88.38 74 ARG A O 1
ATOM 575 N N . SER A 1 75 ? 1.573 -1.292 -14.984 1.00 88.75 75 SER A N 1
ATOM 576 C CA . SER A 1 75 ? 1.489 -1.734 -13.585 1.00 88.75 75 SER A CA 1
ATOM 577 C C . SER A 1 75 ? 1.878 -0.620 -12.614 1.00 88.75 75 SER A C 1
ATOM 579 O O . SER A 1 75 ? 1.161 -0.389 -11.645 1.00 88.75 75 SER A O 1
ATOM 581 N N . VAL A 1 76 ? 2.938 0.142 -12.911 1.00 89.31 76 VAL A N 1
ATOM 582 C CA . VAL A 1 76 ? 3.329 1.321 -12.114 1.00 89.31 76 VAL A CA 1
ATOM 583 C C . VAL A 1 76 ? 2.199 2.360 -12.059 1.00 89.31 76 VAL A C 1
ATOM 585 O O . VAL A 1 76 ? 1.914 2.907 -10.994 1.00 89.31 76 VAL A O 1
ATOM 588 N N . GLU A 1 77 ? 1.509 2.609 -13.176 1.00 92.69 77 GLU A N 1
ATOM 589 C CA . GLU A 1 77 ? 0.381 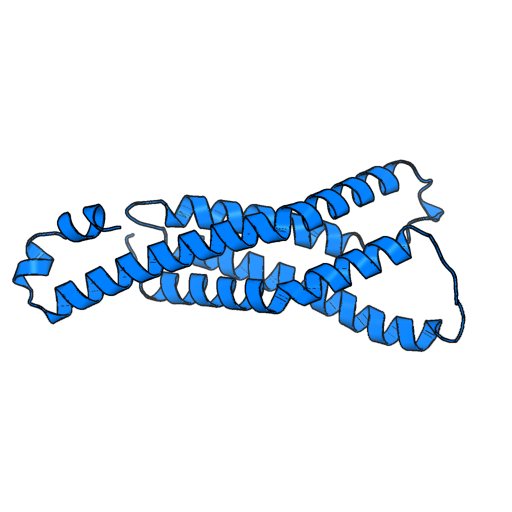3.550 -13.212 1.00 92.69 77 GLU A CA 1
ATOM 590 C C . GLU A 1 77 ? -0.860 3.026 -12.469 1.00 92.69 77 GLU A C 1
ATOM 592 O O . GLU A 1 77 ? -1.534 3.804 -11.788 1.00 92.69 77 GLU A O 1
ATOM 597 N N . ILE A 1 78 ? -1.144 1.720 -12.554 1.00 93.81 78 ILE A N 1
ATOM 598 C CA . ILE A 1 78 ? -2.220 1.073 -11.785 1.00 93.81 78 ILE A CA 1
ATOM 599 C C . ILE A 1 78 ? -1.956 1.260 -10.294 1.00 93.81 78 ILE A C 1
ATOM 601 O O . ILE A 1 78 ? -2.819 1.754 -9.580 1.00 93.81 78 ILE A O 1
ATOM 605 N N . ILE A 1 79 ? -0.748 0.951 -9.830 1.00 93.69 79 ILE A N 1
ATOM 606 C CA . ILE A 1 79 ? -0.397 1.052 -8.410 1.00 93.69 79 ILE A CA 1
ATOM 607 C C . ILE A 1 79 ? -0.502 2.485 -7.924 1.00 93.69 79 ILE A C 1
ATOM 609 O O . ILE A 1 79 ? -1.076 2.728 -6.868 1.00 93.69 79 ILE A O 1
ATOM 613 N N . TRP A 1 80 ? -0.003 3.445 -8.702 1.00 95.62 80 TRP A N 1
ATOM 614 C CA . TRP A 1 80 ? -0.163 4.853 -8.365 1.00 95.62 80 TRP A CA 1
ATOM 615 C C . TRP A 1 80 ? -1.636 5.232 -8.170 1.00 95.62 80 TRP A C 1
ATOM 617 O O . TRP A 1 80 ? -1.991 5.924 -7.214 1.00 95.62 80 TRP A O 1
ATOM 627 N N . THR A 1 81 ? -2.480 4.796 -9.102 1.00 96.81 81 THR A N 1
ATOM 628 C CA . THR A 1 81 ? -3.915 5.089 -9.110 1.00 96.81 81 THR A CA 1
ATOM 629 C C . THR A 1 81 ? -4.631 4.435 -7.932 1.00 96.81 81 THR A C 1
ATOM 631 O O . THR A 1 81 ? -5.430 5.084 -7.261 1.00 96.81 81 THR A O 1
ATOM 634 N N . GLU A 1 82 ? -4.326 3.173 -7.645 1.00 97.81 82 GLU A N 1
ATOM 635 C CA . GLU A 1 82 ? -4.947 2.421 -6.555 1.00 97.81 82 GLU A CA 1
ATOM 636 C C . GLU A 1 82 ? -4.456 2.884 -5.177 1.00 97.81 82 GLU A C 1
ATOM 638 O O . GLU A 1 82 ? -5.263 2.980 -4.260 1.00 97.81 82 GLU A O 1
ATOM 643 N N . LEU A 1 83 ? -3.185 3.281 -5.026 1.00 97.50 83 LEU A N 1
ATOM 644 C CA . LEU A 1 83 ? -2.710 3.937 -3.801 1.00 97.50 83 LEU A CA 1
ATOM 645 C C . LEU A 1 83 ? -3.429 5.269 -3.561 1.00 97.50 83 LEU A C 1
ATOM 647 O O . LEU A 1 83 ? -3.741 5.595 -2.421 1.00 97.50 83 LEU A O 1
ATOM 651 N N . GLY A 1 84 ? -3.737 6.028 -4.617 1.00 97.69 84 GLY A N 1
ATOM 652 C CA . GLY A 1 84 ? -4.536 7.244 -4.466 1.00 97.69 84 GLY A CA 1
ATOM 653 C C . GLY A 1 84 ? -5.977 6.978 -4.056 1.00 97.69 84 GLY A C 1
ATOM 654 O O . GLY A 1 84 ? -6.495 7.654 -3.174 1.00 97.69 84 GLY A O 1
ATOM 655 N N . GLN A 1 85 ? -6.596 5.939 -4.611 1.00 98.06 85 GLN A N 1
ATOM 656 C CA . GLN A 1 85 ? -7.914 5.500 -4.156 1.00 98.06 85 GLN A CA 1
ATOM 657 C C . GLN A 1 85 ? -7.888 4.968 -2.716 1.00 98.06 85 GLN A C 1
ATOM 659 O O . GLN A 1 85 ? -8.867 5.147 -1.996 1.00 98.06 85 GLN A O 1
ATOM 664 N N . ALA A 1 86 ? -6.801 4.312 -2.292 1.00 97.69 86 ALA A N 1
ATOM 665 C CA . ALA A 1 86 ? -6.621 3.859 -0.914 1.00 97.69 86 ALA A CA 1
ATOM 666 C C . ALA A 1 86 ? -6.584 5.047 0.050 1.00 97.69 86 ALA A C 1
ATOM 668 O O . ALA A 1 86 ? -7.276 5.026 1.062 1.00 97.69 86 ALA A O 1
ATOM 669 N N . GLU A 1 87 ? -5.814 6.083 -0.289 1.00 98.00 87 GLU A N 1
ATOM 670 C CA . GLU A 1 87 ? -5.719 7.325 0.481 1.00 98.00 87 GLU A CA 1
ATOM 671 C C . GLU A 1 87 ? -7.095 7.981 0.638 1.00 98.00 87 GLU A C 1
ATOM 673 O O . GLU A 1 87 ? -7.569 8.141 1.761 1.00 98.00 87 GLU A O 1
ATOM 678 N N . GLU A 1 88 ? -7.790 8.236 -0.475 1.00 97.81 88 GLU A N 1
ATOM 679 C CA . GLU A 1 88 ? -9.135 8.828 -0.475 1.00 97.81 88 GLU A CA 1
ATOM 680 C C . GLU A 1 88 ? -10.149 8.008 0.338 1.00 97.81 88 GLU A C 1
ATOM 682 O O . GLU A 1 88 ? -11.064 8.557 0.953 1.00 97.81 88 GLU A O 1
ATOM 687 N N . GLU A 1 89 ? -10.041 6.677 0.317 1.00 97.50 89 GLU A N 1
ATOM 688 C CA . GLU A 1 89 ? -10.944 5.807 1.066 1.00 97.50 89 GLU A CA 1
ATOM 689 C C . GLU A 1 89 ? -10.635 5.811 2.566 1.00 97.50 89 GLU A C 1
ATOM 691 O O . GLU A 1 89 ? -11.561 5.854 3.375 1.00 97.50 89 GLU A O 1
ATOM 696 N N . LEU A 1 90 ? -9.354 5.781 2.943 1.00 96.44 90 LEU A N 1
ATOM 697 C CA . LEU A 1 90 ? -8.897 5.766 4.336 1.00 96.44 90 LEU A CA 1
ATOM 698 C C . LEU A 1 90 ? -9.097 7.116 5.042 1.00 96.44 90 LEU A C 1
ATOM 700 O O . LEU A 1 90 ? -9.253 7.146 6.264 1.00 96.44 90 LEU A O 1
ATOM 704 N N . GLU A 1 91 ? -9.144 8.222 4.297 1.00 95.75 91 GLU A N 1
ATOM 705 C CA . GLU A 1 91 ? -9.480 9.548 4.832 1.00 95.75 91 GLU A CA 1
ATOM 706 C C . GLU A 1 91 ? -10.938 9.664 5.291 1.00 95.75 91 GLU A C 1
ATOM 708 O O . GLU A 1 91 ? -11.266 10.516 6.125 1.00 95.75 91 GLU A O 1
ATOM 713 N N . LYS A 1 92 ? -11.828 8.796 4.798 1.00 93.62 92 LYS A N 1
ATOM 714 C CA . LYS A 1 92 ? -13.240 8.843 5.175 1.00 93.62 92 LYS A CA 1
ATOM 715 C C . LYS A 1 92 ? -13.428 8.546 6.668 1.00 93.62 92 LYS A C 1
ATOM 717 O O . LYS A 1 92 ? -12.677 7.758 7.262 1.00 93.62 92 LYS A O 1
ATOM 722 N N . PRO A 1 93 ? -14.463 9.139 7.295 1.00 87.94 93 PRO A N 1
ATOM 723 C CA . PRO A 1 93 ? -14.886 8.742 8.635 1.00 87.94 93 PRO A CA 1
ATOM 724 C C . PRO A 1 93 ? -15.148 7.233 8.700 1.00 87.94 93 PRO A C 1
ATOM 726 O O . PRO A 1 93 ? -14.546 6.556 9.536 1.00 87.94 93 PRO A O 1
ATOM 729 N N . ASP A 1 94 ? -15.902 6.729 7.716 1.00 88.38 94 ASP A N 1
ATOM 730 C CA . ASP A 1 94 ? -16.266 5.322 7.547 1.00 88.38 94 ASP A CA 1
ATOM 731 C C . ASP A 1 94 ? -15.790 4.799 6.177 1.00 88.38 94 ASP A C 1
ATOM 733 O O . ASP A 1 94 ? -16.489 4.945 5.167 1.00 88.38 94 ASP A O 1
ATOM 737 N N . PRO A 1 95 ? -14.576 4.222 6.106 1.00 93.50 95 PRO A N 1
ATOM 738 C CA . PRO A 1 95 ? -14.066 3.592 4.894 1.00 93.50 95 PRO A CA 1
ATOM 739 C C . PRO A 1 95 ? -14.909 2.380 4.492 1.00 93.50 95 PRO A C 1
ATOM 741 O O . PRO A 1 95 ? -15.351 1.596 5.330 1.00 93.50 95 PRO A O 1
ATOM 744 N N . SER A 1 96 ? -15.084 2.177 3.191 1.00 96.06 96 SER A N 1
ATOM 745 C CA . SER A 1 96 ? -15.824 1.044 2.647 1.00 96.06 96 SER A CA 1
ATOM 746 C C . SER A 1 96 ? -14.961 -0.229 2.601 1.00 96.06 96 SER A C 1
ATOM 748 O O . SER A 1 96 ? -13.970 -0.272 1.859 1.00 96.06 96 SER A O 1
ATOM 750 N N . PRO A 1 97 ? -15.363 -1.320 3.289 1.00 93.75 97 PRO A N 1
ATOM 751 C CA . PRO A 1 97 ? -14.625 -2.584 3.275 1.00 93.75 97 PRO A CA 1
ATOM 752 C C . PRO A 1 97 ? -14.480 -3.173 1.867 1.00 93.75 97 PRO A C 1
ATOM 754 O O . PRO A 1 97 ? -13.417 -3.655 1.478 1.00 93.75 97 PRO A O 1
ATOM 757 N N . SER A 1 98 ? -15.549 -3.122 1.067 1.00 94.81 98 SER A N 1
ATOM 758 C CA . SER A 1 98 ? -15.559 -3.675 -0.291 1.00 94.81 98 SER A CA 1
ATOM 759 C C . SER A 1 98 ? -14.636 -2.900 -1.232 1.00 94.81 98 SER A C 1
ATOM 761 O O . SER A 1 98 ? -13.934 -3.513 -2.041 1.00 94.81 98 SER A O 1
ATOM 763 N N . ARG A 1 99 ? -14.571 -1.568 -1.095 1.00 96.88 99 ARG A N 1
ATOM 764 C CA . ARG A 1 99 ? -13.637 -0.737 -1.867 1.00 96.88 99 ARG A CA 1
ATOM 765 C C . ARG A 1 99 ? -12.191 -1.035 -1.496 1.00 96.88 99 ARG A C 1
ATOM 767 O O . ARG A 1 99 ? -11.397 -1.274 -2.400 1.00 96.88 99 ARG A O 1
ATOM 774 N N . LEU A 1 100 ? -11.865 -1.097 -0.206 1.00 95.50 100 LEU A N 1
ATOM 775 C CA . LEU A 1 100 ? -10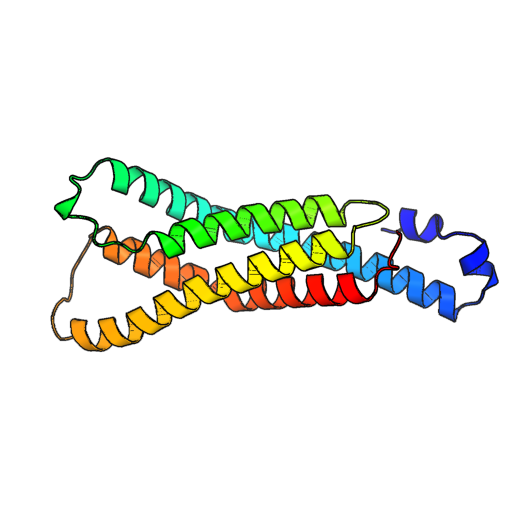.506 -1.405 0.254 1.00 95.50 100 LEU A CA 1
ATOM 776 C C . LEU A 1 100 ? -10.038 -2.798 -0.195 1.00 95.50 100 LEU A C 1
ATOM 778 O O . LEU A 1 100 ? -8.901 -2.950 -0.638 1.00 95.50 100 LEU A O 1
ATOM 782 N N . ARG A 1 101 ? -10.925 -3.805 -0.191 1.00 95.69 101 ARG A N 1
ATOM 783 C CA . ARG A 1 101 ? -10.611 -5.139 -0.740 1.00 95.69 101 ARG A CA 1
ATOM 784 C C . ARG A 1 101 ? -10.327 -5.102 -2.239 1.00 95.69 101 ARG A C 1
ATOM 786 O O . ARG A 1 101 ? -9.376 -5.737 -2.687 1.00 95.69 101 ARG A O 1
ATOM 793 N N . ARG A 1 102 ? -11.122 -4.355 -3.015 1.00 97.62 102 ARG A N 1
ATOM 794 C CA . ARG A 1 102 ? -10.890 -4.189 -4.460 1.00 97.62 102 ARG A CA 1
ATOM 795 C C . ARG A 1 102 ? -9.543 -3.519 -4.732 1.00 97.62 102 ARG A C 1
ATOM 797 O O . ARG A 1 102 ? -8.806 -3.989 -5.592 1.00 97.62 102 ARG A O 1
ATOM 804 N N . ILE A 1 103 ? -9.237 -2.456 -3.991 1.00 96.81 103 ILE A N 1
ATOM 805 C CA . ILE A 1 103 ? -7.974 -1.718 -4.094 1.00 96.81 103 ILE A CA 1
ATOM 806 C C . ILE A 1 103 ? -6.795 -2.647 -3.787 1.00 96.81 103 ILE A C 1
ATOM 808 O O . ILE A 1 103 ? -5.870 -2.756 -4.586 1.00 96.81 103 ILE A O 1
ATOM 812 N N . SER A 1 104 ? -6.860 -3.391 -2.678 1.00 94.00 104 SER A N 1
ATOM 813 C CA . SER A 1 104 ? -5.831 -4.372 -2.320 1.00 94.00 104 SER A CA 1
ATOM 814 C C . SER A 1 104 ? -5.618 -5.426 -3.413 1.00 94.00 104 SER A C 1
ATOM 816 O O . SER A 1 104 ? -4.483 -5.669 -3.822 1.00 94.00 104 SER A O 1
ATOM 818 N N . ALA A 1 105 ? -6.695 -6.007 -3.949 1.00 94.62 105 ALA A N 1
ATOM 819 C CA . ALA A 1 105 ? -6.596 -6.997 -5.019 1.00 94.62 105 ALA A CA 1
ATOM 820 C C . ALA A 1 105 ? -5.921 -6.425 -6.280 1.00 94.62 105 ALA A C 1
ATOM 822 O O . ALA A 1 105 ? -5.075 -7.087 -6.881 1.00 94.62 105 ALA A O 1
ATOM 823 N N . ALA A 1 106 ? -6.254 -5.187 -6.657 1.00 94.75 106 ALA A N 1
ATOM 824 C CA . ALA A 1 106 ? -5.644 -4.514 -7.800 1.00 94.75 106 ALA A CA 1
ATOM 825 C C . ALA A 1 106 ? -4.151 -4.212 -7.574 1.00 94.75 106 ALA A C 1
ATOM 827 O O . ALA A 1 106 ? -3.343 -4.410 -8.485 1.00 94.75 106 ALA A O 1
ATOM 828 N N . LEU A 1 107 ? -3.768 -3.801 -6.359 1.00 92.25 107 LEU A N 1
ATOM 829 C CA . LEU A 1 107 ? -2.366 -3.612 -5.978 1.00 92.25 107 LEU A CA 1
ATOM 830 C C . LEU A 1 107 ? -1.579 -4.925 -6.085 1.00 92.25 107 LEU A C 1
ATOM 832 O O . LEU A 1 107 ? -0.530 -4.957 -6.725 1.00 92.25 107 LEU A O 1
ATOM 836 N N . LEU A 1 108 ? -2.103 -6.018 -5.522 1.00 90.75 108 LEU A N 1
ATOM 837 C CA . LEU A 1 108 ? -1.445 -7.328 -5.550 1.00 90.75 108 LEU A CA 1
ATOM 838 C C . LEU A 1 108 ? -1.261 -7.865 -6.977 1.00 90.75 108 LEU A C 1
ATOM 840 O O . LEU A 1 108 ? -0.198 -8.401 -7.297 1.00 90.75 108 LEU A O 1
ATOM 844 N N . GLU A 1 109 ? -2.255 -7.695 -7.849 1.00 90.50 109 GLU A N 1
ATOM 845 C CA . GLU A 1 109 ? -2.158 -8.153 -9.240 1.00 90.50 109 GLU A CA 1
ATOM 846 C C . GLU A 1 109 ? -1.131 -7.339 -10.047 1.00 90.50 109 GLU A C 1
ATOM 848 O O . GLU A 1 109 ? -0.351 -7.894 -10.830 1.00 90.50 109 GLU A O 1
ATOM 853 N N . ALA A 1 110 ? -1.053 -6.026 -9.814 1.00 88.31 110 ALA A N 1
ATOM 854 C CA . ALA A 1 110 ? -0.034 -5.183 -10.435 1.00 88.31 110 ALA A CA 1
ATOM 855 C C . ALA A 1 110 ? 1.381 -5.537 -9.940 1.00 88.31 110 ALA A C 1
ATOM 857 O O . ALA A 1 110 ? 2.303 -5.672 -10.746 1.00 88.31 110 ALA A O 1
ATOM 858 N N . CYS A 1 111 ? 1.544 -5.784 -8.636 1.00 85.81 111 CYS A N 1
ATOM 859 C CA . CYS A 1 111 ? 2.785 -6.296 -8.052 1.00 85.81 111 CYS A CA 1
ATOM 860 C C . CYS A 1 111 ? 3.227 -7.613 -8.709 1.00 85.81 111 CYS A C 1
ATOM 862 O O . CYS A 1 111 ? 4.390 -7.778 -9.087 1.00 85.81 111 CYS A O 1
ATOM 864 N N . LYS A 1 112 ? 2.291 -8.553 -8.881 1.00 87.00 112 LYS A N 1
ATOM 865 C CA . LYS A 1 112 ? 2.541 -9.851 -9.517 1.00 87.00 112 LYS A CA 1
ATOM 866 C C . LYS A 1 112 ? 3.007 -9.704 -10.964 1.00 87.00 112 LYS A C 1
ATOM 868 O O . LYS A 1 112 ? 3.936 -10.400 -11.364 1.00 87.00 112 LYS A O 1
ATOM 873 N N . THR A 1 113 ? 2.415 -8.786 -11.726 1.00 83.62 113 THR A N 1
ATOM 874 C CA . THR A 1 113 ? 2.799 -8.532 -13.125 1.00 83.62 113 THR A CA 1
ATOM 875 C C . THR A 1 113 ? 4.274 -8.149 -13.240 1.00 83.62 113 THR A C 1
ATOM 877 O O . THR A 1 113 ? 4.996 -8.709 -14.064 1.00 83.62 113 THR A O 1
ATOM 880 N N . VAL A 1 114 ? 4.768 -7.260 -12.371 1.00 78.69 114 VAL A N 1
ATOM 881 C CA . VAL A 1 114 ? 6.182 -6.861 -12.425 1.00 78.69 114 VAL A CA 1
ATOM 882 C C . VAL A 1 114 ? 7.115 -7.979 -11.955 1.00 78.69 114 VAL A C 1
ATOM 884 O O . VAL A 1 114 ? 8.182 -8.163 -12.536 1.00 78.69 114 VAL A O 1
ATOM 887 N N . VAL A 1 115 ? 6.713 -8.774 -10.957 1.00 79.56 115 VAL A N 1
ATOM 888 C CA . VAL A 1 115 ? 7.477 -9.966 -10.544 1.00 79.56 115 VAL A CA 1
ATOM 889 C C . VAL A 1 115 ? 7.599 -10.969 -11.688 1.00 79.56 115 VAL A C 1
ATOM 891 O O . VAL A 1 115 ? 8.693 -11.472 -11.928 1.00 79.56 115 VAL A O 1
ATOM 894 N N . MET A 1 116 ? 6.508 -11.230 -12.413 1.00 81.44 116 MET A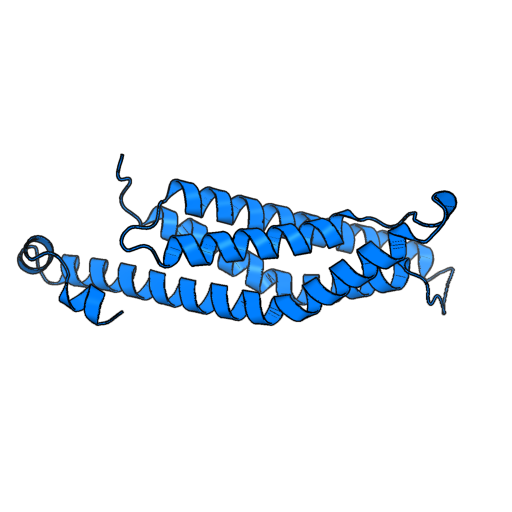 N 1
ATOM 895 C CA . MET A 1 116 ? 6.513 -12.136 -13.564 1.00 81.44 116 MET A CA 1
ATOM 896 C C . MET A 1 116 ? 7.440 -11.636 -14.670 1.00 81.44 116 MET A C 1
ATOM 898 O O . MET A 1 116 ? 8.278 -12.400 -15.142 1.00 81.44 116 MET A O 1
ATOM 902 N N . TYR A 1 117 ? 7.379 -10.345 -15.002 1.00 77.81 117 TYR A N 1
ATOM 903 C CA . TYR A 1 117 ? 8.308 -9.745 -15.959 1.00 77.81 117 TYR A CA 1
ATOM 904 C C . TYR A 1 117 ? 9.774 -9.889 -15.508 1.00 77.81 117 TYR A C 1
ATOM 906 O O . TYR A 1 117 ? 10.646 -10.248 -16.298 1.00 77.81 117 TYR A O 1
ATOM 914 N N . CYS A 1 118 ? 10.067 -9.667 -14.223 1.00 76.56 118 CYS A N 1
ATOM 915 C CA . CYS A 1 118 ? 11.410 -9.870 -13.675 1.00 76.56 118 CYS A CA 1
ATOM 916 C C . CYS A 1 118 ? 11.860 -11.342 -13.716 1.00 76.56 118 CYS A C 1
ATOM 918 O O . CYS A 1 118 ? 13.035 -11.607 -13.971 1.00 76.56 118 CYS A O 1
ATOM 920 N N . ALA A 1 119 ? 10.953 -12.298 -13.498 1.00 77.00 119 ALA A N 1
ATOM 921 C CA . ALA A 1 119 ? 11.247 -13.727 -13.602 1.00 77.00 119 ALA A CA 1
ATOM 922 C C . ALA A 1 119 ? 11.571 -14.130 -15.051 1.00 77.00 119 ALA A C 1
ATOM 924 O O . ALA A 1 119 ? 12.607 -14.748 -15.301 1.00 77.00 119 ALA A O 1
ATOM 925 N N . GLU A 1 120 ? 10.760 -13.684 -16.015 1.00 75.25 120 GLU A N 1
ATOM 926 C CA . GLU A 1 120 ? 11.022 -13.867 -17.448 1.00 75.25 120 GLU A CA 1
ATOM 927 C C . GLU A 1 120 ? 12.351 -13.223 -17.863 1.00 75.25 120 GLU A C 1
ATOM 929 O O . GLU A 1 120 ? 13.116 -13.790 -18.645 1.00 75.25 120 GLU A O 1
ATOM 934 N N . LEU A 1 121 ? 12.681 -12.057 -17.300 1.00 68.88 121 LEU A N 1
ATOM 935 C CA . LEU A 1 121 ? 13.977 -11.423 -17.505 1.00 68.88 121 LEU A CA 1
ATOM 936 C C . LEU A 1 121 ? 15.140 -12.233 -16.940 1.00 68.88 121 LEU A C 1
ATOM 938 O O . LEU A 1 121 ? 16.203 -12.172 -17.541 1.00 68.88 121 LEU A O 1
ATOM 942 N N . GLY A 1 122 ? 14.983 -12.971 -15.842 1.00 63.19 122 GLY A N 1
ATOM 943 C CA . GLY A 1 122 ? 16.011 -13.888 -15.337 1.00 63.19 122 GLY A CA 1
ATOM 944 C C . GLY A 1 122 ? 16.327 -14.987 -16.353 1.00 63.19 122 GLY A C 1
ATOM 945 O O . GLY A 1 122 ? 17.489 -15.195 -16.712 1.00 63.19 122 GLY A O 1
ATOM 946 N N . ASP A 1 123 ? 15.284 -15.591 -16.919 1.00 59.41 123 ASP A N 1
ATOM 947 C CA . ASP A 1 123 ? 15.403 -16.597 -17.978 1.00 59.41 123 ASP A CA 1
ATOM 948 C C . ASP A 1 123 ? 16.006 -16.012 -19.270 1.00 59.41 123 ASP A C 1
ATOM 950 O O . ASP A 1 123 ? 16.813 -16.649 -19.956 1.00 59.41 123 ASP A O 1
ATOM 954 N N . ILE A 1 124 ? 15.648 -14.770 -19.606 1.00 55.31 124 ILE A N 1
ATOM 955 C CA . ILE A 1 124 ? 16.145 -14.037 -20.778 1.00 55.31 124 ILE A CA 1
ATOM 956 C C . ILE A 1 124 ? 17.571 -13.507 -20.559 1.00 55.31 124 ILE A C 1
ATOM 958 O O . ILE A 1 124 ? 18.350 -13.469 -21.508 1.00 55.31 124 ILE A O 1
ATOM 962 N N . ALA A 1 125 ? 17.940 -13.087 -19.350 1.00 52.25 125 ALA A N 1
ATOM 963 C CA . ALA A 1 125 ? 19.272 -12.605 -18.993 1.00 52.25 125 ALA A CA 1
ATOM 964 C C . ALA A 1 125 ? 20.272 -13.758 -18.987 1.00 52.25 125 ALA A C 1
ATOM 966 O O . ALA A 1 125 ? 21.372 -13.585 -19.498 1.00 52.25 125 ALA A O 1
ATOM 967 N N . LEU A 1 126 ? 19.874 -14.955 -18.545 1.00 50.91 126 LEU A N 1
ATOM 968 C CA . LEU A 1 126 ? 20.689 -16.159 -18.706 1.00 50.91 126 LEU A CA 1
ATOM 969 C C . LEU A 1 126 ? 20.932 -16.478 -20.195 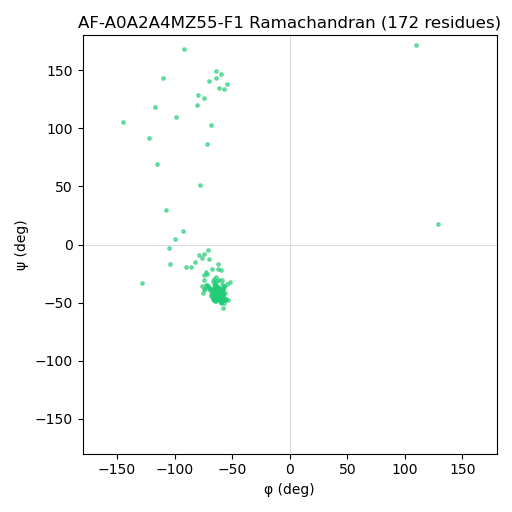1.00 50.91 126 LEU A C 1
ATOM 971 O O . LEU A 1 126 ? 22.043 -16.831 -20.585 1.00 50.91 126 LEU A O 1
ATOM 975 N N . LYS A 1 127 ? 19.920 -16.276 -21.052 1.00 51.94 127 LYS A N 1
ATOM 976 C CA . LYS A 1 127 ? 20.029 -16.454 -22.514 1.00 51.94 127 LYS A CA 1
ATOM 977 C C . LYS A 1 127 ? 20.805 -15.330 -23.228 1.00 51.94 127 LYS A C 1
ATOM 979 O O . LYS A 1 127 ? 21.437 -15.597 -24.248 1.00 51.94 127 LYS A O 1
ATOM 984 N N . ASN A 1 128 ? 20.777 -14.095 -22.717 1.00 46.59 128 ASN A N 1
ATOM 985 C CA . ASN A 1 128 ? 21.358 -12.902 -23.357 1.00 46.59 128 ASN A CA 1
ATOM 986 C C . ASN A 1 128 ? 22.688 -12.424 -22.759 1.00 46.59 128 ASN A C 1
ATOM 988 O O . ASN A 1 128 ? 23.407 -11.695 -23.437 1.00 46.59 128 ASN A O 1
ATOM 992 N N . ALA A 1 129 ? 23.066 -12.842 -21.548 1.00 45.09 129 ALA A N 1
ATOM 993 C CA . ALA A 1 129 ? 24.418 -12.640 -21.012 1.00 45.09 129 ALA A CA 1
ATOM 994 C C . ALA A 1 129 ? 25.480 -13.305 -21.907 1.00 45.09 129 ALA A C 1
ATOM 996 O O . ALA A 1 129 ? 26.627 -12.874 -21.943 1.00 45.09 129 ALA A O 1
ATOM 997 N N . ALA A 1 130 ? 25.073 -14.295 -22.708 1.00 45.38 130 ALA A N 1
ATOM 998 C CA . ALA A 1 130 ? 25.874 -14.868 -23.782 1.00 45.38 130 ALA A CA 1
ATOM 999 C C . ALA A 1 130 ? 26.000 -13.973 -25.039 1.00 45.38 130 ALA A C 1
ATOM 1001 O O . ALA A 1 130 ? 26.744 -14.337 -25.947 1.00 45.38 130 ALA A O 1
ATOM 1002 N N . LYS A 1 131 ? 25.268 -12.851 -25.148 1.00 43.31 131 LYS A N 1
ATOM 1003 C CA . LYS A 1 131 ? 25.134 -12.084 -26.402 1.00 43.31 131 LYS A CA 1
ATOM 1004 C C . LYS A 1 131 ? 25.424 -10.583 -26.337 1.00 43.31 131 LYS A C 1
ATOM 1006 O O . LYS A 1 131 ? 25.927 -10.078 -27.332 1.00 43.31 131 LYS A O 1
ATOM 1011 N N . GLU A 1 132 ? 25.154 -9.854 -25.253 1.00 48.84 132 GLU A N 1
ATOM 1012 C CA . GLU A 1 132 ? 25.246 -8.379 -25.315 1.00 48.84 132 GLU A CA 1
ATOM 1013 C C . GLU A 1 132 ? 25.746 -7.721 -24.025 1.00 48.84 132 GLU A C 1
ATOM 1015 O O . GLU A 1 132 ? 25.005 -7.532 -23.061 1.00 48.84 132 GLU A O 1
ATOM 1020 N N . VAL A 1 133 ? 27.002 -7.270 -24.053 1.00 42.09 133 VAL A N 1
ATOM 1021 C CA . VAL A 1 133 ? 27.526 -6.246 -23.143 1.00 42.09 133 VAL A CA 1
ATOM 1022 C C . VAL A 1 133 ? 27.495 -4.913 -23.901 1.00 42.09 133 VAL A C 1
ATOM 1024 O O . VAL A 1 133 ? 28.269 -4.736 -24.836 1.00 42.09 133 VAL A O 1
ATOM 1027 N N . GLY A 1 134 ? 26.597 -3.989 -23.519 1.00 49.16 134 GLY A N 1
ATOM 1028 C CA . GLY A 1 134 ? 26.654 -2.582 -23.967 1.00 49.16 134 GLY A CA 1
ATOM 1029 C C . GLY A 1 134 ? 25.403 -1.928 -24.583 1.00 49.16 134 GLY A C 1
ATOM 1030 O O . GLY A 1 134 ? 25.553 -0.898 -25.231 1.00 49.16 134 GLY A O 1
ATOM 1031 N N . SER A 1 135 ? 24.177 -2.449 -24.423 1.00 55.69 135 SER A N 1
ATOM 1032 C CA . SER A 1 135 ? 22.990 -1.804 -25.031 1.00 55.69 135 SER A CA 1
ATOM 1033 C C . SER A 1 135 ? 22.476 -0.586 -24.235 1.00 55.69 135 SER A C 1
ATOM 1035 O O . SER A 1 135 ? 22.142 -0.727 -23.059 1.00 55.69 135 SER A O 1
ATOM 1037 N N . THR A 1 136 ? 22.285 0.560 -24.895 1.00 55.28 136 THR A N 1
ATOM 1038 C CA . THR A 1 136 ? 21.681 1.809 -24.364 1.00 55.28 136 THR A CA 1
ATOM 1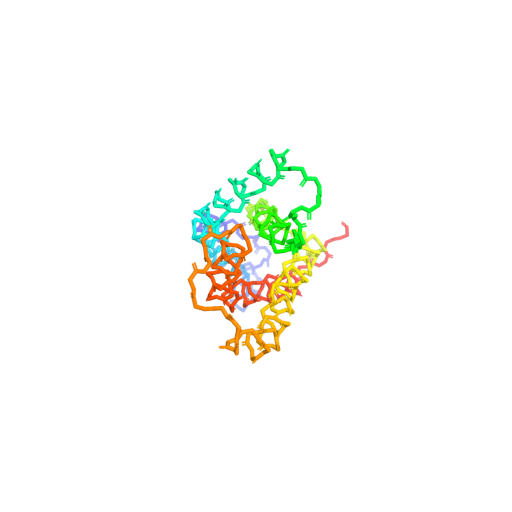039 C C . THR A 1 136 ? 20.259 2.082 -24.902 1.00 55.28 136 THR A C 1
ATOM 1041 O O . THR A 1 136 ? 19.842 3.229 -25.044 1.00 55.28 136 THR A O 1
ATOM 1044 N N . GLY A 1 137 ? 19.488 1.036 -25.228 1.00 63.62 137 GLY A N 1
ATOM 1045 C CA . GLY A 1 137 ? 18.131 1.151 -25.795 1.00 63.62 137 GLY A CA 1
ATOM 1046 C C . GLY A 1 137 ? 16.986 1.143 -24.765 1.00 63.62 137 GLY A C 1
ATOM 1047 O O . GLY A 1 137 ? 17.176 0.763 -23.612 1.00 63.62 137 GLY A O 1
ATOM 1048 N N . ALA A 1 138 ? 15.763 1.482 -25.204 1.00 63.94 138 ALA A N 1
ATOM 1049 C CA . ALA A 1 138 ? 14.545 1.538 -24.372 1.00 63.94 138 ALA A CA 1
ATOM 1050 C C . ALA A 1 138 ? 14.274 0.250 -23.565 1.00 63.94 138 ALA A C 1
ATOM 1052 O O . ALA A 1 138 ? 13.801 0.306 -22.430 1.00 63.94 138 ALA A O 1
ATOM 1053 N N . LYS A 1 139 ? 14.651 -0.911 -24.113 1.00 69.38 139 LYS A N 1
ATOM 1054 C CA . LYS A 1 139 ? 14.588 -2.216 -23.441 1.00 69.38 139 LYS A CA 1
ATOM 1055 C C . LYS A 1 139 ? 15.436 -2.273 -22.169 1.00 69.38 139 LYS A C 1
ATOM 1057 O O . LYS A 1 139 ? 15.007 -2.850 -21.173 1.00 69.38 139 LYS A O 1
ATOM 1062 N N . TRP A 1 140 ? 16.616 -1.654 -22.175 1.00 72.12 140 TRP A N 1
ATOM 1063 C CA . TRP A 1 140 ? 17.464 -1.556 -20.989 1.00 72.12 140 TRP A CA 1
ATOM 1064 C C . TRP A 1 140 ? 16.836 -0.628 -19.941 1.00 72.12 140 TRP A C 1
ATOM 1066 O O . TRP A 1 140 ? 16.805 -0.970 -18.764 1.00 72.12 140 TRP A O 1
ATOM 1076 N N . THR A 1 141 ? 16.219 0.480 -20.366 1.00 70.00 141 THR A N 1
ATOM 1077 C CA . THR A 1 141 ? 15.487 1.383 -19.462 1.00 70.00 141 THR A CA 1
ATOM 1078 C C . THR A 1 141 ? 14.268 0.712 -18.814 1.00 70.00 141 THR A C 1
ATOM 1080 O O . THR A 1 141 ? 14.076 0.883 -17.614 1.00 70.00 141 THR A O 1
ATOM 1083 N N . ILE A 1 142 ? 13.482 -0.109 -19.536 1.00 72.31 142 ILE A N 1
ATOM 1084 C CA . ILE A 1 142 ? 12.382 -0.886 -18.914 1.00 72.31 142 ILE A CA 1
ATOM 1085 C C . ILE A 1 142 ? 12.925 -1.898 -17.896 1.00 72.31 142 ILE A C 1
ATOM 1087 O O . ILE A 1 142 ? 12.319 -2.085 -16.846 1.00 72.31 142 ILE A O 1
ATOM 1091 N N . ARG A 1 143 ? 14.076 -2.534 -18.156 1.00 76.69 143 ARG A N 1
ATOM 1092 C CA . ARG A 1 143 ? 14.707 -3.447 -17.183 1.00 76.69 143 ARG A CA 1
ATOM 1093 C C . ARG A 1 143 ? 15.110 -2.727 -15.898 1.00 76.69 143 ARG A C 1
ATOM 1095 O O . ARG A 1 143 ? 14.846 -3.248 -14.820 1.00 76.69 143 ARG A O 1
ATOM 1102 N N . VAL A 1 144 ? 15.711 -1.541 -16.010 1.00 76.06 144 VAL A N 1
ATOM 1103 C CA . VAL A 1 144 ? 16.051 -0.709 -14.844 1.00 76.06 144 VAL A CA 1
ATOM 1104 C C . VAL A 1 144 ? 14.787 -0.310 -14.087 1.00 76.06 144 VAL A C 1
ATOM 1106 O O . VAL A 1 144 ? 14.730 -0.504 -12.879 1.00 76.06 144 VAL A O 1
ATOM 1109 N N . LEU A 1 145 ? 13.744 0.144 -14.790 1.00 78.19 145 LEU A N 1
ATOM 1110 C CA . LEU A 1 145 ? 12.455 0.487 -14.185 1.00 78.19 145 LEU A CA 1
ATOM 1111 C C . LEU A 1 145 ? 11.845 -0.701 -13.422 1.00 78.19 145 LEU A C 1
ATOM 1113 O O . LEU A 1 145 ? 11.418 -0.552 -12.280 1.00 78.19 145 LEU A O 1
ATOM 1117 N N . ALA A 1 146 ? 11.834 -1.889 -14.031 1.00 78.25 146 ALA A N 1
ATOM 1118 C CA . ALA A 1 146 ? 11.318 -3.104 -13.410 1.00 78.25 146 ALA A CA 1
ATOM 1119 C C . ALA A 1 146 ? 12.137 -3.527 -12.181 1.00 78.25 146 ALA A C 1
ATOM 1121 O O . ALA A 1 146 ? 11.555 -3.931 -11.178 1.00 78.25 146 ALA A O 1
ATOM 1122 N N . ALA A 1 147 ? 13.466 -3.392 -12.221 1.00 78.69 147 ALA A N 1
ATOM 1123 C CA . ALA A 1 147 ? 14.335 -3.684 -11.082 1.00 78.69 147 ALA A CA 1
ATOM 1124 C C . ALA A 1 147 ? 14.119 -2.694 -9.923 1.00 78.69 147 ALA A C 1
ATOM 1126 O O . ALA A 1 147 ? 13.953 -3.117 -8.778 1.00 78.69 147 ALA A O 1
ATOM 1127 N N . SER A 1 148 ? 14.049 -1.392 -10.221 1.00 74.69 148 SER A N 1
ATOM 1128 C CA . SER A 1 148 ? 13.741 -0.345 -9.237 1.00 74.69 148 SER A CA 1
ATOM 1129 C C . SER A 1 148 ? 12.358 -0.542 -8.616 1.00 74.69 148 SER A C 1
ATOM 1131 O O . SER A 1 148 ? 12.191 -0.374 -7.409 1.00 74.69 148 SER A O 1
ATOM 1133 N N . TYR A 1 149 ? 11.374 -0.963 -9.414 1.00 77.00 149 TYR A N 1
ATOM 1134 C CA . TYR A 1 149 ? 10.062 -1.350 -8.909 1.00 77.00 149 TYR A CA 1
ATOM 1135 C C . TYR A 1 149 ? 10.134 -2.597 -8.017 1.00 77.00 149 TYR A C 1
ATOM 1137 O O . TYR A 1 149 ? 9.588 -2.603 -6.916 1.00 77.00 149 TYR A O 1
ATOM 1145 N N . ALA A 1 150 ? 10.811 -3.658 -8.465 1.00 77.50 150 ALA A N 1
ATOM 1146 C CA . ALA A 1 150 ? 10.914 -4.919 -7.734 1.00 77.50 150 ALA A CA 1
ATOM 1147 C C . ALA A 1 150 ? 11.550 -4.738 -6.347 1.00 77.50 150 ALA A C 1
ATOM 1149 O O . ALA A 1 150 ? 11.166 -5.437 -5.413 1.00 77.50 150 ALA A O 1
ATOM 1150 N N . ALA A 1 151 ? 12.454 -3.767 -6.186 1.00 75.75 151 ALA A N 1
ATOM 1151 C CA . ALA A 1 151 ? 13.005 -3.393 -4.886 1.00 75.75 151 ALA A CA 1
ATOM 1152 C C . ALA A 1 151 ? 11.952 -2.798 -3.927 1.00 75.75 151 ALA A C 1
ATOM 1154 O O . ALA A 1 151 ? 12.014 -3.044 -2.725 1.00 75.75 151 ALA A O 1
ATOM 1155 N N . GLN A 1 152 ? 10.968 -2.052 -4.443 1.00 79.06 152 GLN A N 1
ATOM 1156 C CA . GLN A 1 152 ? 9.863 -1.484 -3.652 1.00 79.06 152 GLN A CA 1
ATOM 1157 C C . GLN A 1 152 ? 8.691 -2.465 -3.472 1.00 79.06 152 GLN A C 1
ATOM 1159 O O . GLN A 1 152 ? 7.875 -2.315 -2.561 1.00 79.06 152 GL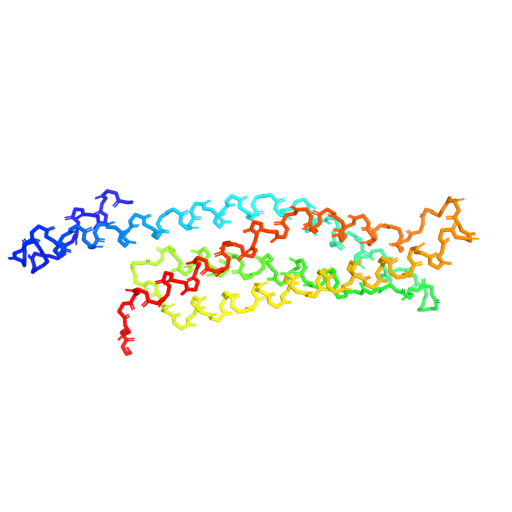N A O 1
ATOM 1164 N N . ASN A 1 153 ? 8.610 -3.486 -4.326 1.00 78.12 153 ASN A N 1
ATOM 1165 C CA . ASN A 1 153 ? 7.484 -4.407 -4.411 1.00 78.12 153 ASN A CA 1
ATOM 1166 C C . ASN A 1 153 ? 7.126 -5.124 -3.089 1.00 78.12 153 ASN A C 1
ATOM 1168 O O . ASN A 1 153 ? 5.937 -5.175 -2.781 1.00 78.12 153 ASN A O 1
ATOM 1172 N N . PRO A 1 154 ? 8.074 -5.618 -2.261 1.00 82.62 154 PRO A N 1
ATOM 1173 C CA . PRO A 1 154 ? 7.724 -6.230 -0.975 1.00 82.62 154 PRO A CA 1
ATOM 1174 C C . PRO A 1 154 ? 6.955 -5.282 -0.044 1.00 82.62 154 PRO A C 1
ATOM 1176 O O . PRO A 1 154 ? 6.013 -5.709 0.621 1.00 82.62 154 PRO A O 1
ATOM 1179 N N . GLY A 1 155 ? 7.312 -3.992 -0.035 1.00 86.00 155 GLY A N 1
ATOM 1180 C CA . GLY A 1 155 ? 6.613 -2.972 0.751 1.00 86.00 155 GLY A CA 1
ATOM 1181 C C . GLY A 1 155 ? 5.190 -2.737 0.246 1.00 86.00 155 GLY A C 1
ATOM 1182 O O . GLY A 1 155 ? 4.246 -2.764 1.029 1.00 86.00 155 GLY A O 1
ATOM 1183 N N . ILE A 1 156 ? 5.017 -2.608 -1.073 1.00 89.62 156 ILE A N 1
ATOM 1184 C CA . ILE A 1 156 ? 3.699 -2.403 -1.698 1.00 89.62 156 ILE A CA 1
ATOM 1185 C C . ILE A 1 156 ? 2.794 -3.632 -1.500 1.00 89.62 156 ILE A C 1
ATOM 1187 O O . ILE A 1 156 ? 1.613 -3.480 -1.196 1.00 89.62 156 ILE A O 1
ATOM 1191 N N . GLN A 1 157 ? 3.339 -4.848 -1.614 1.00 87.75 157 GLN A N 1
ATOM 1192 C CA . GLN A 1 157 ? 2.605 -6.089 -1.346 1.00 87.75 157 GLN A CA 1
ATOM 1193 C C . GLN A 1 157 ? 2.178 -6.187 0.121 1.00 87.75 157 GLN A C 1
ATOM 1195 O O . GLN A 1 157 ? 1.015 -6.474 0.399 1.00 87.75 157 GLN A O 1
ATOM 1200 N N . SER A 1 158 ? 3.095 -5.916 1.054 1.00 90.50 158 SER A N 1
ATOM 1201 C CA . SER A 1 158 ? 2.800 -5.905 2.491 1.00 90.50 158 SER A CA 1
ATOM 1202 C C . SER A 1 158 ? 1.706 -4.891 2.831 1.00 90.50 158 SER A C 1
ATOM 1204 O O . SER A 1 158 ? 0.750 -5.215 3.537 1.00 90.50 158 SER A O 1
ATOM 1206 N N . LEU A 1 159 ? 1.796 -3.680 2.276 1.00 94.88 159 LEU A N 1
ATOM 1207 C CA . LEU A 1 159 ? 0.779 -2.648 2.442 1.00 94.88 159 LEU A CA 1
ATOM 1208 C C . LEU A 1 159 ? -0.577 -3.097 1.880 1.00 94.88 159 LEU A C 1
ATOM 1210 O O . LEU A 1 159 ? -1.597 -2.958 2.552 1.00 94.88 159 LEU A O 1
ATOM 1214 N N . ALA A 1 160 ? -0.606 -3.688 0.683 1.00 93.56 160 ALA A N 1
ATOM 1215 C CA . ALA A 1 160 ? -1.839 -4.201 0.091 1.00 93.56 160 ALA A CA 1
ATOM 1216 C C . ALA A 1 160 ? -2.492 -5.289 0.962 1.00 93.56 160 ALA A C 1
ATOM 1218 O O . ALA A 1 160 ? -3.712 -5.266 1.149 1.00 93.56 160 ALA A O 1
ATOM 1219 N N . VAL A 1 161 ? -1.707 -6.206 1.538 1.00 94.62 161 VAL A N 1
ATOM 1220 C CA . VAL A 1 161 ? -2.208 -7.225 2.477 1.00 94.62 161 VAL A CA 1
ATOM 1221 C C . VAL A 1 161 ? -2.797 -6.571 3.723 1.00 94.62 161 VAL A C 1
ATOM 1223 O O . VAL A 1 161 ? -3.927 -6.880 4.090 1.00 94.62 161 VAL A O 1
ATOM 1226 N N . ARG A 1 162 ? -2.106 -5.602 4.327 1.00 97.00 162 ARG A N 1
ATOM 1227 C CA . ARG A 1 162 ? -2.632 -4.910 5.510 1.00 97.00 162 ARG A CA 1
ATOM 1228 C C . ARG A 1 162 ? -3.899 -4.103 5.223 1.00 97.00 162 ARG A C 1
ATOM 1230 O O . ARG A 1 162 ? -4.802 -4.084 6.053 1.00 97.00 162 ARG A O 1
ATOM 1237 N N . ILE A 1 163 ? -4.021 -3.490 4.041 1.00 96.19 163 ILE A N 1
ATOM 1238 C CA . ILE A 1 163 ? -5.272 -2.843 3.604 1.00 96.19 163 ILE A CA 1
ATOM 1239 C C . ILE A 1 163 ? -6.413 -3.871 3.532 1.00 96.19 163 ILE A C 1
ATOM 1241 O O . ILE A 1 163 ? -7.536 -3.581 3.950 1.00 96.19 163 ILE A O 1
ATOM 1245 N N . PHE A 1 164 ? -6.141 -5.080 3.030 1.00 94.50 164 PHE A N 1
ATOM 1246 C CA . PHE A 1 164 ? -7.127 -6.161 2.981 1.00 94.50 164 PHE A CA 1
ATOM 1247 C C . PHE A 1 164 ? -7.538 -6.641 4.376 1.00 94.50 164 PHE A C 1
ATOM 1249 O O . PHE A 1 164 ? -8.729 -6.799 4.643 1.00 94.50 164 PHE A O 1
ATOM 1256 N N . GLU A 1 165 ? -6.568 -6.847 5.267 1.00 93.75 165 GLU A N 1
ATOM 1257 C CA . GLU A 1 165 ? -6.805 -7.263 6.651 1.00 93.75 165 GLU A CA 1
ATOM 1258 C C . GLU A 1 165 ? -7.620 -6.221 7.416 1.00 93.75 165 GLU A C 1
ATOM 1260 O O . GLU A 1 165 ? -8.616 -6.567 8.052 1.00 93.75 165 GLU A O 1
ATOM 1265 N N . PHE A 1 166 ? -7.271 -4.939 7.287 1.00 95.31 166 PHE A N 1
ATOM 1266 C CA . PHE A 1 166 ? -8.033 -3.839 7.871 1.00 95.31 166 PHE A CA 1
ATOM 1267 C C . PHE A 1 166 ? -9.474 -3.807 7.352 1.00 95.31 166 PHE A C 1
ATOM 1269 O O . PHE A 1 166 ? -10.418 -3.713 8.135 1.00 95.31 166 PHE A O 1
ATOM 1276 N N . ALA A 1 167 ? -9.676 -4.010 6.047 1.00 93.50 167 ALA A N 1
ATOM 1277 C CA . ALA A 1 167 ? -11.011 -4.150 5.472 1.00 93.50 167 ALA A CA 1
ATOM 1278 C C . ALA A 1 167 ? -11.787 -5.371 6.009 1.00 93.50 167 ALA A C 1
ATOM 1280 O O . ALA A 1 167 ? -13.010 -5.429 5.895 1.00 93.50 167 ALA A O 1
ATOM 1281 N N . GLY A 1 168 ? -11.113 -6.379 6.564 1.00 91.12 168 GLY A N 1
ATOM 1282 C CA . GLY A 1 168 ? -11.737 -7.497 7.276 1.00 91.12 168 GLY A CA 1
ATOM 1283 C C . GLY A 1 168 ? -12.255 -7.129 8.669 1.00 91.12 168 GLY A C 1
ATOM 1284 O O . GLY A 1 168 ? -13.196 -7.759 9.144 1.00 91.12 168 GLY A O 1
ATOM 1285 N N . LYS A 1 169 ? -11.670 -6.106 9.301 1.00 92.12 169 LYS A N 1
ATOM 1286 C CA . LYS A 1 169 ? -12.006 -5.649 10.658 1.00 92.12 169 LYS A CA 1
ATOM 1287 C C . LYS A 1 169 ? -13.100 -4.580 10.685 1.00 92.12 169 LYS A C 1
ATOM 1289 O O . LYS A 1 169 ? -13.708 -4.341 11.724 1.00 92.12 169 LYS A O 1
ATOM 1294 N N . LEU A 1 170 ? -13.335 -3.915 9.556 1.00 89.50 170 LEU A N 1
ATOM 1295 C CA . LEU A 1 170 ? -14.391 -2.917 9.438 1.00 89.50 170 LEU A CA 1
ATOM 1296 C C . LEU A 1 170 ? -15.782 -3.576 9.482 1.00 89.50 170 LEU A C 1
ATOM 1298 O O . LEU A 1 170 ? -15.981 -4.632 8.872 1.00 89.50 170 LEU A O 1
ATOM 1302 N N . PRO A 1 171 ? -16.768 -2.951 10.150 1.00 78.44 171 PRO A N 1
ATOM 1303 C CA . PRO A 1 171 ? -18.138 -3.440 10.129 1.00 78.44 171 PRO A CA 1
ATOM 1304 C C . PRO A 1 171 ? -18.676 -3.413 8.691 1.00 78.44 171 PRO A C 1
ATOM 1306 O O . PRO A 1 171 ? -18.511 -2.428 7.970 1.00 78.44 171 PRO A O 1
ATOM 1309 N N . ASN A 1 172 ? -19.331 -4.496 8.262 1.00 58.94 172 ASN A N 1
ATOM 1310 C CA . ASN A 1 172 ? -20.057 -4.516 6.991 1.00 58.94 172 ASN A CA 1
ATOM 1311 C C . ASN A 1 172 ? -21.316 -3.654 7.152 1.00 58.94 172 ASN A C 1
ATOM 1313 O O . ASN A 1 172 ? -22.372 -4.162 7.526 1.00 58.94 172 ASN A O 1
ATOM 1317 N N . LEU A 1 173 ? -21.194 -2.349 6.930 1.00 46.06 173 LEU A N 1
ATOM 1318 C CA . LEU A 1 173 ? -22.361 -1.486 6.802 1.00 46.06 173 LEU A CA 1
ATOM 1319 C C . LEU A 1 173 ? -23.001 -1.753 5.422 1.00 46.06 173 LEU A C 1
ATOM 1321 O O . LEU A 1 173 ? -22.264 -1.764 4.429 1.00 46.06 173 LEU A O 1
ATOM 1325 N N . PRO A 1 174 ? -24.311 -2.068 5.364 1.00 39.75 174 PRO A N 1
ATOM 1326 C CA . PRO A 1 174 ? -25.034 -2.332 4.119 1.00 39.75 174 PRO A CA 1
ATOM 1327 C C . PRO A 1 174 ? -25.135 -1.103 3.208 1.00 39.75 174 PRO A C 1
ATOM 1329 O O . PRO A 1 174 ? -25.153 0.034 3.732 1.00 39.75 174 PRO A O 1
#

Mean predicted aligned error: 7.98 Å

pLDDT: mean 82.17, std 15.89, range [39.75, 98.06]

Sequence (174 aa):
MLEQIALIESAVWEAGPEAVSERIALITEKYELLSEVQATRVSLAELRAEAKALAQRSHNNPPELVDTDMSVIRSVEIIWTELGQAEEELEKPDPSPSRLRRISAALLEACKTVVMYCAELGDIALKNAAKEVGSTGAKWTIRVLAASYAAQNPGIQSLAVRIFEFAGKLPNLP

Solvent-accessible surface area (backbone atoms only — not comparable to full-atom values): 9726 Å² total; per-residue (Å²): 108,71,66,62,59,73,63,54,55,64,69,41,62,74,66,33,72,66,54,39,50,53,54,47,49,54,53,50,51,43,52,54,50,37,54,49,40,52,51,51,51,60,70,42,48,63,59,44,51,53,38,50,53,50,54,58,56,57,75,75,50,69,85,90,76,63,94,55,78,58,63,50,49,52,25,51,52,50,40,55,53,37,44,50,51,47,39,65,37,50,70,39,96,77,55,54,37,68,58,36,38,52,38,20,53,53,40,44,53,32,51,48,52,42,51,51,54,53,52,55,44,51,61,46,44,68,64,36,71,81,72,65,92,81,77,92,48,72,63,50,54,52,50,50,52,48,50,61,45,58,72,50,37,64,60,55,45,52,49,23,50,50,43,33,53,52,29,67,71,47,80,87,76,130

Radius of gyration: 20.91 Å; Cα contacts (8 Å, |Δi|>4): 138; chains: 1; bounding box: 53×31×64 Å

Foldseek 3Di:
DVVLLVVPDVVQVVVDDVSSVLVVVLLVLLVVLLVLLVVLLVLLVVLLVLLVVLVVVVVPDDPVPPPDPNLLSVLSVQLNVLSVQSNVQSPDSARALVSLLVSLVSLQVSLVSLVVVVVVVVVVCVVPVVPDDDDPDSNVSVVVSSVSVNVCSVSSNVSSVSSNVSSVSGDNDD

Secondary structure (DSSP, 8-state):
-HHHHHT--HHHHHT-HHHHHHHHHHHHHHHHHHHHHHHHHHHHHHHHHHHHHHHHHHTTS-GGG----THHHHHHHHHHHHHHHHHHHHTSSS--HHHHHHHHHHHHHHHHHHHHHHHHHHHHHHHHTTT-S---SHHHHHHHHHHHHHHHHHHHHHHHHHHHHHHHHS----

Nearest PDB structures (foldseek):
  9iy8-assembly1_R  TM=5.143E-01  e=7.300E-01  Homo sapiens
  5c5b-assembly1_A  TM=2.549E-01  e=1.802E+00  Homo sapiens
  4xt1-assembly1_A  TM=4.922E-01  e=9.924E+00  Cytomegalovirus
  4tql-assembly2_B  TM=2.059E-01  e=4.675E+00  synthetic construct